Protein AF-A0AA36MIH3-F1 (afdb_monomer_lite)

pLDDT: mean 70.02, std 13.3, range [38.38, 91.19]

Organism: Cylicocyclus nassatus (NCBI:txid53992)

Structure (mmCIF, N/CA/C/O backbone):
data_AF-A0AA36MIH3-F1
#
_entry.id   AF-A0AA36MIH3-F1
#
loop_
_atom_site.group_PDB
_atom_site.id
_atom_site.type_symbol
_atom_site.label_atom_id
_atom_site.label_alt_id
_atom_site.label_comp_id
_atom_site.label_asym_id
_atom_site.label_entity_id
_atom_site.label_seq_id
_atom_site.pdbx_PDB_ins_code
_atom_site.Cartn_x
_atom_site.Cartn_y
_atom_site.Cartn_z
_atom_site.occupancy
_atom_site.B_iso_or_equiv
_atom_site.auth_seq_id
_atom_site.auth_comp_id
_atom_site.auth_asym_id
_atom_site.auth_atom_id
_atom_site.pdbx_PDB_model_num
ATOM 1 N N . MET A 1 1 ? 4.701 6.754 1.004 1.00 54.12 1 MET A N 1
ATOM 2 C CA . MET A 1 1 ? 3.371 6.286 1.446 1.00 54.12 1 MET A CA 1
ATOM 3 C C . MET A 1 1 ? 3.362 6.336 2.964 1.00 54.12 1 MET A C 1
ATOM 5 O O . MET A 1 1 ? 4.285 5.799 3.559 1.00 54.12 1 MET A O 1
ATOM 9 N N . HIS A 1 2 ? 2.415 7.054 3.563 1.00 62.66 2 HIS A N 1
ATOM 10 C CA . HIS A 1 2 ? 2.336 7.286 5.007 1.00 62.66 2 HIS A CA 1
ATOM 11 C C . HIS A 1 2 ? 0.939 6.870 5.467 1.00 62.66 2 HIS A C 1
ATOM 13 O O . HIS A 1 2 ? -0.045 7.299 4.868 1.00 62.66 2 HIS A O 1
ATOM 19 N N . ILE A 1 3 ? 0.856 5.976 6.451 1.00 68.81 3 ILE A N 1
ATOM 20 C CA . ILE A 1 3 ? -0.422 5.577 7.042 1.00 68.81 3 ILE A CA 1
ATOM 21 C C . ILE A 1 3 ? -0.726 6.576 8.154 1.00 68.81 3 ILE A C 1
ATOM 23 O O . ILE A 1 3 ? 0.013 6.636 9.130 1.00 68.81 3 ILE A O 1
ATOM 27 N N . GLU A 1 4 ? -1.789 7.365 7.990 1.00 68.19 4 GLU A N 1
ATOM 28 C CA . GLU A 1 4 ? -2.117 8.445 8.930 1.00 68.19 4 GLU A CA 1
ATOM 29 C C . GLU A 1 4 ? -2.726 7.923 10.237 1.00 68.19 4 GLU A C 1
ATOM 31 O O . GLU A 1 4 ? -2.369 8.399 11.312 1.00 68.19 4 GLU A O 1
ATOM 36 N N . ARG A 1 5 ? -3.660 6.962 10.163 1.00 74.25 5 ARG A N 1
ATOM 37 C CA . ARG A 1 5 ? -4.334 6.394 11.341 1.00 74.25 5 ARG A CA 1
ATOM 38 C C . ARG A 1 5 ? -5.118 5.125 11.002 1.00 74.25 5 ARG A C 1
ATOM 40 O O . ARG A 1 5 ? -5.853 5.087 10.016 1.00 74.25 5 ARG A O 1
ATOM 47 N N . PHE A 1 6 ? -5.038 4.119 11.864 1.00 80.25 6 PHE A N 1
ATOM 48 C CA . PHE A 1 6 ? -5.953 2.984 11.898 1.00 80.25 6 PHE A CA 1
ATOM 49 C C . PHE A 1 6 ? -7.169 3.312 12.744 1.00 80.25 6 PHE A C 1
ATOM 51 O O . PHE A 1 6 ? -7.039 3.811 13.858 1.00 80.25 6 PHE A O 1
ATOM 58 N N . LYS A 1 7 ? -8.347 2.979 12.214 1.00 83.94 7 LYS A N 1
ATOM 59 C CA . LYS A 1 7 ? -9.615 3.054 12.933 1.00 83.94 7 LYS A CA 1
ATOM 60 C C . LYS A 1 7 ? -10.092 1.639 13.229 1.00 83.94 7 LYS A C 1
ATOM 62 O O . LYS A 1 7 ? -10.459 0.912 12.307 1.00 83.94 7 LYS A O 1
ATOM 67 N N . ILE A 1 8 ? -10.061 1.259 14.499 1.00 83.44 8 ILE A N 1
ATOM 68 C CA . ILE A 1 8 ? -10.588 -0.022 14.978 1.00 83.44 8 ILE A CA 1
ATOM 69 C C . ILE A 1 8 ? -12.079 0.164 15.251 1.00 83.44 8 ILE A C 1
ATOM 71 O O . ILE A 1 8 ? -12.488 1.261 15.596 1.00 83.44 8 ILE A O 1
ATOM 75 N N . ARG A 1 9 ? -12.898 -0.863 15.022 1.00 85.06 9 ARG A N 1
ATOM 76 C CA . ARG A 1 9 ? -14.330 -0.874 15.355 1.00 85.06 9 ARG A CA 1
ATOM 77 C C . ARG A 1 9 ? -14.702 -2.249 15.891 1.00 85.06 9 ARG A C 1
ATOM 79 O O . ARG A 1 9 ? -14.012 -3.217 15.583 1.00 85.06 9 ARG A O 1
ATOM 86 N N . GLU A 1 10 ? -15.805 -2.321 16.633 1.00 76.88 10 GLU A N 1
ATOM 87 C CA . GLU A 1 10 ? -16.413 -3.585 17.083 1.00 76.88 10 GLU A CA 1
ATOM 88 C C . GLU A 1 10 ? -15.479 -4.434 17.965 1.00 76.88 10 GLU A C 1
ATOM 90 O O . GLU A 1 10 ? -15.312 -5.637 17.774 1.00 76.88 10 GLU A O 1
ATOM 95 N N . VAL A 1 11 ? -14.859 -3.803 18.965 1.00 79.12 11 VAL A N 1
ATOM 96 C CA . VAL A 1 11 ? -14.040 -4.518 19.951 1.00 79.12 11 VAL A CA 1
ATOM 97 C C . VAL A 1 11 ? -14.937 -5.238 20.956 1.00 79.12 11 VAL A C 1
ATOM 99 O O . VAL A 1 11 ? -15.684 -4.607 21.700 1.00 79.12 11 VAL A O 1
ATOM 102 N N . ALA A 1 12 ? -14.813 -6.564 21.017 1.00 79.50 12 ALA A N 1
ATOM 103 C CA . ALA A 1 12 ? -15.376 -7.388 22.079 1.00 79.50 12 ALA A CA 1
ATOM 104 C C . ALA A 1 12 ? -14.239 -7.966 22.931 1.00 79.50 12 ALA A C 1
ATOM 106 O O . ALA A 1 12 ? -13.407 -8.723 22.431 1.00 79.50 12 ALA A O 1
ATOM 107 N N . SER A 1 13 ? -14.205 -7.616 24.218 1.00 78.44 13 SER A N 1
ATOM 108 C CA . SER A 1 13 ? -13.210 -8.113 25.172 1.00 78.44 13 SER A CA 1
ATOM 109 C C . SER A 1 13 ? -13.885 -8.763 26.377 1.00 78.44 13 SER A C 1
ATOM 111 O O . SER A 1 13 ? -14.869 -8.254 26.903 1.00 78.44 13 SER A O 1
ATOM 113 N N . LEU A 1 14 ? -13.325 -9.891 26.822 1.00 80.62 14 LEU A N 1
ATOM 114 C CA . LEU A 1 14 ? -13.668 -10.555 28.089 1.00 80.62 14 LEU A CA 1
ATOM 115 C C . LEU A 1 14 ? -12.916 -9.947 29.285 1.00 80.62 14 LEU A C 1
ATOM 117 O O . LEU A 1 14 ? -13.200 -10.283 30.432 1.00 80.62 14 LEU A O 1
ATOM 121 N N . VAL A 1 15 ? -11.927 -9.095 29.006 1.00 81.06 15 VAL A N 1
ATOM 122 C CA . VAL A 1 15 ? -11.113 -8.389 29.994 1.00 81.06 15 VAL A CA 1
ATOM 123 C C . VAL A 1 15 ? -11.597 -6.949 30.075 1.00 81.06 15 VAL A C 1
ATOM 125 O O . VAL A 1 15 ? -11.598 -6.233 29.068 1.00 81.06 15 VAL A O 1
ATOM 128 N N . ASP A 1 16 ? -11.995 -6.551 31.279 1.00 71.06 16 ASP A N 1
ATOM 129 C CA . ASP A 1 16 ? -12.491 -5.211 31.572 1.00 71.06 16 ASP A CA 1
ATOM 130 C C . ASP A 1 16 ? -11.385 -4.165 31.365 1.00 71.06 16 ASP A C 1
ATOM 132 O O . ASP A 1 16 ? -10.243 -4.356 31.791 1.00 71.06 16 ASP A O 1
ATOM 136 N N . GLY A 1 17 ? -11.718 -3.065 30.686 1.00 72.69 17 GLY A N 1
ATOM 137 C CA . GLY A 1 17 ? -10.778 -1.982 30.368 1.00 72.69 17 GLY A CA 1
ATOM 138 C C . GLY A 1 17 ? -10.068 -2.085 29.012 1.00 72.69 17 GLY A C 1
ATOM 139 O O . GLY A 1 17 ? -9.316 -1.178 28.668 1.00 72.69 17 GLY A O 1
ATOM 140 N N . ILE A 1 18 ? -10.312 -3.133 28.217 1.00 78.44 18 ILE A N 1
ATOM 141 C CA . ILE A 1 18 ? -9.914 -3.148 26.800 1.00 78.44 18 ILE A CA 1
ATOM 142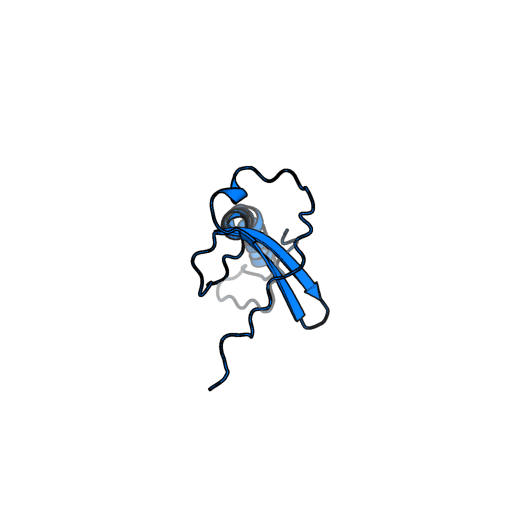 C C . ILE A 1 18 ? -11.074 -2.595 25.973 1.00 78.44 18 ILE A C 1
ATOM 144 O O . ILE A 1 18 ? -12.017 -3.314 25.641 1.00 78.44 18 ILE A O 1
ATOM 148 N N . ASP A 1 19 ? -10.992 -1.308 25.655 1.00 80.38 19 ASP A N 1
ATOM 149 C CA . ASP A 1 19 ? -11.928 -0.615 24.778 1.00 80.38 19 ASP A CA 1
ATOM 150 C C . ASP A 1 19 ? -11.312 -0.313 23.400 1.00 80.38 19 ASP A C 1
ATOM 152 O O . ASP A 1 19 ? -10.113 -0.488 23.153 1.00 80.38 19 ASP A O 1
ATOM 156 N N . GLU A 1 20 ? -12.165 0.126 22.471 1.00 82.31 20 GLU A N 1
ATOM 157 C CA . GLU A 1 20 ? -11.770 0.507 21.111 1.00 82.31 20 GLU A CA 1
ATOM 158 C C . GLU A 1 20 ? -10.659 1.564 21.111 1.00 82.31 20 GLU A C 1
ATOM 160 O O . GLU A 1 20 ? -9.709 1.446 20.340 1.00 82.31 20 GLU A O 1
ATOM 165 N N . GLY A 1 21 ? -10.727 2.544 22.018 1.00 83.06 21 GLY A N 1
ATOM 166 C CA . GLY A 1 21 ? -9.750 3.629 22.106 1.00 83.06 21 GLY A CA 1
ATOM 167 C C . GLY A 1 21 ? -8.362 3.158 22.542 1.00 83.06 21 GLY A C 1
ATOM 168 O O . GLY A 1 21 ? -7.358 3.576 21.963 1.00 83.06 21 GLY A O 1
ATOM 169 N N . SER A 1 22 ? -8.289 2.256 23.521 1.00 85.00 22 SER A N 1
ATOM 170 C CA . SER A 1 22 ? -7.027 1.709 24.028 1.00 85.00 22 SER A CA 1
ATOM 171 C C . SER A 1 22 ? -6.321 0.854 22.976 1.00 85.00 22 SER A C 1
ATOM 173 O O . SER A 1 22 ? -5.109 0.970 22.780 1.00 85.00 22 SER A O 1
ATOM 175 N N . LEU A 1 23 ? -7.080 0.028 22.249 1.00 83.56 23 LEU A N 1
ATOM 176 C CA . LEU A 1 23 ? -6.560 -0.758 21.129 1.00 83.56 23 LEU A CA 1
ATOM 177 C C . LEU A 1 23 ? -6.160 0.126 19.948 1.00 83.56 23 LEU A C 1
ATOM 179 O O . LEU A 1 23 ? -5.112 -0.101 19.345 1.00 83.56 23 LEU A O 1
ATOM 183 N N . GLU A 1 24 ? -6.958 1.143 19.627 1.00 85.94 24 GLU A N 1
ATOM 184 C CA . GLU A 1 24 ? -6.656 2.079 18.548 1.00 85.94 24 GLU A CA 1
ATOM 185 C C . GLU A 1 24 ? -5.353 2.835 18.830 1.00 85.94 24 GLU A C 1
ATOM 187 O O . GLU A 1 24 ? -4.502 2.949 17.948 1.00 85.94 24 GLU A O 1
ATOM 192 N N . PHE A 1 25 ? -5.150 3.302 20.064 1.00 85.12 25 PHE A N 1
ATOM 193 C CA . PHE A 1 25 ? -3.899 3.937 20.473 1.00 85.12 25 PHE A CA 1
ATOM 194 C C . PHE A 1 25 ? -2.701 3.000 20.288 1.00 85.12 25 PHE A C 1
ATOM 196 O O . PHE A 1 25 ? -1.702 3.376 19.671 1.00 85.12 25 PHE A O 1
ATOM 203 N N . LEU A 1 26 ? -2.813 1.764 20.779 1.00 85.44 26 LEU A N 1
ATOM 204 C CA . LEU A 1 26 ? -1.716 0.802 20.748 1.00 85.44 26 LEU A CA 1
ATOM 205 C C . LEU A 1 26 ? -1.354 0.397 19.313 1.00 85.44 26 LEU A C 1
ATOM 207 O O . LEU A 1 26 ? -0.177 0.369 18.959 1.00 85.44 26 LEU A O 1
ATOM 211 N N . VAL A 1 27 ? -2.350 0.140 18.464 1.00 86.31 27 VAL A N 1
ATOM 212 C CA . VAL A 1 27 ? -2.134 -0.225 17.055 1.00 86.31 27 VAL A CA 1
ATOM 213 C C . VAL A 1 27 ? -1.545 0.937 16.257 1.00 86.31 27 VAL A C 1
ATOM 215 O O . VAL A 1 27 ? -0.654 0.715 15.436 1.00 86.31 27 VAL A O 1
ATOM 218 N N . ASN A 1 28 ? -1.977 2.173 16.513 1.00 84.06 28 ASN A N 1
ATOM 219 C CA . ASN A 1 28 ? -1.397 3.346 15.859 1.00 84.06 28 ASN A CA 1
ATOM 220 C C . ASN A 1 28 ? 0.071 3.549 1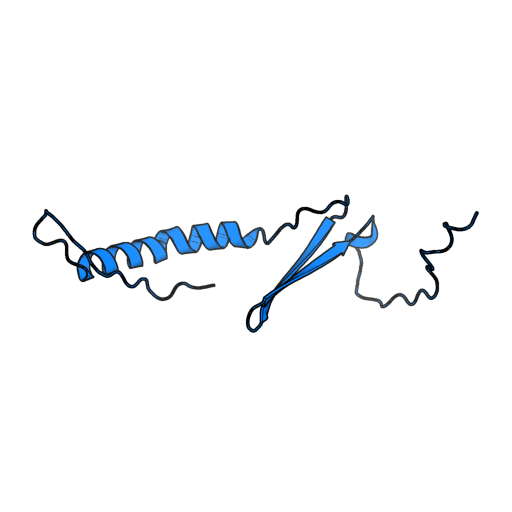6.255 1.00 84.06 28 ASN A C 1
ATOM 222 O O . ASN A 1 28 ? 0.916 3.683 15.370 1.00 84.06 28 ASN A O 1
ATOM 226 N N . ALA A 1 29 ? 0.397 3.462 17.549 1.00 83.50 29 ALA A N 1
ATOM 227 C CA . ALA A 1 29 ? 1.778 3.564 18.025 1.00 83.50 29 ALA A CA 1
ATOM 228 C C . ALA A 1 29 ? 2.674 2.445 17.459 1.00 83.50 29 ALA A C 1
ATOM 230 O O . ALA A 1 29 ? 3.793 2.698 17.012 1.00 83.50 29 ALA A O 1
ATOM 231 N N . LEU A 1 30 ? 2.173 1.205 17.424 1.00 82.62 30 LEU A N 1
ATOM 232 C CA . LEU A 1 30 ? 2.890 0.064 16.847 1.00 82.62 30 LEU A CA 1
ATOM 233 C C . LEU A 1 30 ? 3.133 0.247 15.343 1.00 82.62 30 LEU A C 1
ATOM 235 O O . LEU A 1 30 ? 4.205 -0.087 14.835 1.00 82.62 30 LEU A O 1
ATOM 239 N N . THR A 1 31 ? 2.143 0.777 14.625 1.00 81.38 31 THR A N 1
ATOM 240 C CA . THR A 1 31 ? 2.274 1.037 13.191 1.00 81.38 31 THR A CA 1
ATOM 241 C C . THR A 1 31 ? 3.362 2.057 12.922 1.00 81.38 31 THR A C 1
ATOM 243 O O . THR A 1 31 ? 4.218 1.829 12.066 1.00 81.38 31 THR A O 1
ATOM 246 N N . GLU A 1 32 ? 3.317 3.174 13.644 1.00 77.12 32 GLU A N 1
ATOM 247 C CA . GLU A 1 32 ? 4.256 4.265 13.448 1.00 77.12 32 GLU A CA 1
ATOM 248 C C . GLU A 1 32 ? 5.696 3.799 13.671 1.00 77.12 32 GLU A C 1
ATOM 250 O O . GLU A 1 32 ? 6.572 4.111 12.864 1.00 77.12 32 GLU A O 1
ATOM 255 N N . LEU A 1 33 ? 5.911 2.984 14.708 1.00 73.50 33 LEU A N 1
ATOM 256 C CA . LEU A 1 33 ? 7.235 2.518 15.097 1.00 73.50 33 LEU A CA 1
ATOM 257 C C . LEU A 1 33 ? 7.776 1.379 14.215 1.00 73.50 33 LEU A C 1
ATOM 259 O O . LEU A 1 33 ? 8.968 1.355 13.930 1.00 73.50 33 LEU A O 1
ATOM 263 N N . ILE A 1 34 ? 6.939 0.416 13.812 1.00 75.69 34 ILE A N 1
ATOM 264 C CA . ILE A 1 34 ? 7.409 -0.837 13.187 1.00 75.69 34 ILE A CA 1
ATOM 265 C C . ILE A 1 34 ? 6.934 -0.972 11.742 1.00 75.69 34 ILE A C 1
ATOM 267 O O . ILE A 1 34 ? 7.731 -1.252 10.843 1.00 75.69 34 ILE A O 1
ATOM 271 N N . LEU A 1 35 ? 5.633 -0.802 11.501 1.00 74.12 35 LEU A N 1
ATOM 272 C CA . LEU A 1 35 ? 5.047 -1.115 10.195 1.00 74.12 35 LEU A CA 1
ATOM 273 C C . LEU A 1 35 ? 5.498 -0.133 9.118 1.00 74.12 35 LEU A C 1
ATOM 275 O O . LEU A 1 35 ? 5.772 -0.558 7.999 1.00 74.12 35 LEU A O 1
ATOM 279 N N . ASN A 1 36 ? 5.638 1.152 9.450 1.00 74.69 36 ASN A N 1
ATOM 280 C CA . ASN A 1 36 ? 6.111 2.153 8.495 1.00 74.69 36 ASN A CA 1
ATOM 281 C C . ASN A 1 36 ? 7.542 1.862 8.015 1.00 74.69 36 ASN A C 1
ATOM 283 O O . ASN A 1 36 ? 7.822 1.987 6.822 1.00 74.69 36 ASN A O 1
ATOM 287 N N . GLU A 1 37 ? 8.438 1.438 8.911 1.00 76.31 37 GLU A N 1
ATOM 288 C CA . GLU A 1 37 ? 9.824 1.132 8.549 1.00 76.31 37 GLU A CA 1
ATOM 289 C C . GLU A 1 37 ? 9.924 -0.157 7.718 1.00 76.31 37 GLU A C 1
ATOM 291 O O . GLU A 1 37 ? 10.601 -0.175 6.687 1.00 76.31 37 GLU A O 1
ATOM 296 N N . ASP A 1 38 ? 9.225 -1.224 8.120 1.00 78.25 38 ASP A N 1
ATOM 297 C CA . ASP A 1 38 ? 9.244 -2.499 7.390 1.00 78.25 38 ASP A CA 1
ATOM 298 C C . ASP A 1 38 ? 8.563 -2.383 6.016 1.00 78.25 38 ASP A C 1
ATOM 300 O O . ASP A 1 38 ? 9.084 -2.870 5.009 1.00 78.25 38 ASP A O 1
ATOM 304 N N . MET A 1 39 ? 7.441 -1.659 5.927 1.00 73.94 39 MET A N 1
ATOM 305 C CA . MET A 1 39 ? 6.801 -1.364 4.644 1.00 73.94 39 MET A CA 1
ATOM 306 C C . MET A 1 39 ? 7.694 -0.513 3.751 1.00 73.94 39 MET A C 1
ATOM 308 O O . MET A 1 39 ? 7.818 -0.818 2.568 1.00 73.94 39 MET A O 1
ATOM 312 N N . ALA A 1 40 ? 8.346 0.524 4.284 1.00 75.19 40 ALA A N 1
ATOM 313 C CA . ALA A 1 40 ? 9.274 1.332 3.501 1.00 75.19 40 ALA A CA 1
ATOM 314 C C . ALA A 1 40 ? 10.442 0.487 2.976 1.00 75.19 40 ALA A C 1
ATOM 316 O O . ALA A 1 40 ? 10.806 0.621 1.812 1.00 75.19 40 ALA A O 1
ATOM 317 N N . LYS A 1 41 ? 10.989 -0.427 3.788 1.00 77.31 41 LYS A N 1
ATOM 318 C CA . LYS A 1 41 ? 12.041 -1.367 3.365 1.00 77.31 41 LYS A CA 1
ATOM 319 C C . LYS A 1 41 ? 11.571 -2.308 2.257 1.00 77.31 41 LYS A C 1
ATOM 321 O O . LYS A 1 41 ? 12.286 -2.467 1.272 1.00 77.31 41 LYS A O 1
ATOM 326 N N . LYS A 1 42 ? 10.375 -2.887 2.380 1.00 72.25 42 LYS A N 1
ATOM 327 C CA . LYS A 1 42 ? 9.799 -3.778 1.359 1.00 72.25 42 LYS A CA 1
ATOM 328 C C . LYS A 1 42 ? 9.465 -3.040 0.065 1.00 72.25 42 LYS A C 1
ATOM 330 O O . LYS A 1 42 ? 9.786 -3.525 -1.012 1.00 72.25 42 LYS A O 1
ATOM 335 N N . LEU A 1 43 ? 8.885 -1.845 0.165 1.00 70.31 43 LEU A N 1
ATOM 336 C CA . LEU A 1 43 ? 8.542 -1.012 -0.989 1.00 70.31 43 LEU A CA 1
ATOM 337 C C . LEU A 1 43 ? 9.775 -0.378 -1.649 1.00 70.31 43 LEU A C 1
ATOM 339 O O . LEU A 1 43 ? 9.727 -0.069 -2.836 1.00 70.31 43 LEU A O 1
ATOM 343 N N . LYS A 1 44 ? 10.893 -0.219 -0.925 1.00 70.38 44 LYS A N 1
ATOM 344 C CA . LYS A 1 44 ? 12.162 0.273 -1.488 1.00 70.38 44 LYS A CA 1
ATOM 345 C C . LYS A 1 44 ? 12.720 -0.654 -2.571 1.00 70.38 44 LYS A C 1
ATOM 347 O O . LYS A 1 44 ? 13.412 -0.171 -3.459 1.00 70.38 44 LYS A O 1
ATOM 352 N N . GLY A 1 45 ? 12.411 -1.951 -2.511 1.00 64.12 45 GLY A N 1
ATOM 353 C CA . GLY A 1 45 ? 12.769 -2.919 -3.553 1.00 64.12 45 GLY A CA 1
ATOM 354 C C . GLY A 1 45 ? 11.985 -2.758 -4.860 1.00 64.12 45 GLY A C 1
ATOM 355 O O . GLY A 1 45 ? 12.329 -3.395 -5.845 1.00 64.12 45 GLY A O 1
ATOM 356 N N . GLY A 1 46 ? 10.957 -1.902 -4.891 1.00 66.69 46 GLY A N 1
ATOM 357 C CA . GLY A 1 46 ? 10.103 -1.720 -6.061 1.00 66.69 46 GLY A CA 1
ATOM 358 C C . GLY A 1 46 ? 9.234 -2.942 -6.367 1.00 66.69 46 GLY A C 1
ATOM 359 O O . GLY A 1 46 ? 9.127 -3.882 -5.578 1.00 66.69 46 GLY A O 1
ATOM 360 N N . ILE A 1 47 ? 8.572 -2.907 -7.523 1.00 68.62 47 ILE A N 1
ATOM 361 C CA . ILE A 1 47 ? 7.826 -4.050 -8.055 1.00 68.62 47 ILE A CA 1
ATOM 362 C C . ILE A 1 47 ? 8.690 -4.677 -9.142 1.00 68.62 47 ILE A C 1
ATOM 364 O O . ILE A 1 47 ? 8.846 -4.096 -10.214 1.00 68.62 47 ILE A O 1
ATOM 368 N N . HIS A 1 48 ? 9.232 -5.862 -8.875 1.00 68.06 48 HIS A N 1
ATOM 369 C CA . HIS A 1 48 ? 9.849 -6.686 -9.909 1.00 68.06 48 HIS A CA 1
ATOM 370 C C . HIS A 1 48 ? 8.761 -7.495 -10.602 1.00 68.06 48 HIS A C 1
ATOM 372 O O . HIS A 1 48 ? 8.149 -8.382 -10.004 1.00 68.06 48 HIS A O 1
ATOM 378 N N . LEU A 1 49 ? 8.484 -7.150 -11.856 1.00 68.69 49 LEU A N 1
ATOM 379 C CA . LEU A 1 49 ? 7.537 -7.910 -12.658 1.00 68.69 49 LEU A CA 1
ATOM 380 C C . LEU A 1 49 ? 8.177 -9.258 -13.027 1.00 68.69 49 LEU A C 1
ATOM 382 O O . LEU A 1 49 ? 9.363 -9.291 -13.350 1.00 68.69 49 LEU A O 1
ATOM 386 N N . PRO A 1 50 ? 7.436 -10.378 -12.977 1.00 60.78 50 PRO A N 1
ATOM 387 C CA . PRO A 1 50 ? 7.937 -11.663 -13.448 1.00 60.78 50 PRO A CA 1
ATOM 388 C C . PRO A 1 50 ? 8.064 -11.598 -14.973 1.00 60.78 50 PRO A C 1
ATOM 390 O O . PRO A 1 50 ? 7.081 -11.757 -15.696 1.00 60.78 50 PRO A O 1
ATOM 393 N N . ILE A 1 51 ? 9.259 -11.288 -15.469 1.00 62.03 51 ILE A N 1
ATOM 394 C CA . ILE A 1 51 ? 9.502 -11.152 -16.905 1.00 62.03 51 ILE A CA 1
ATOM 395 C C . ILE A 1 51 ? 9.835 -12.526 -17.487 1.00 62.03 51 ILE A C 1
ATOM 397 O O . ILE A 1 51 ? 10.651 -13.268 -16.952 1.00 62.03 51 ILE A O 1
ATOM 401 N N . ILE A 1 52 ? 9.232 -12.824 -18.633 1.00 57.06 52 ILE A N 1
ATOM 402 C CA . ILE A 1 52 ? 9.534 -13.967 -19.511 1.00 57.06 52 ILE A CA 1
ATOM 403 C C . ILE A 1 52 ? 10.894 -13.776 -20.241 1.00 57.06 52 ILE A C 1
ATOM 405 O O . ILE A 1 52 ? 11.325 -14.648 -20.987 1.00 57.06 52 ILE A O 1
ATOM 409 N N . PHE A 1 53 ? 11.593 -12.656 -20.017 1.00 56.78 53 PHE A N 1
ATOM 410 C CA . PHE A 1 53 ? 12.816 -12.259 -20.719 1.00 56.78 53 PHE A CA 1
ATOM 411 C C . PHE A 1 53 ? 13.935 -11.862 -19.743 1.00 56.78 53 PHE A C 1
ATOM 413 O O . PHE A 1 53 ? 13.666 -11.210 -18.737 1.00 56.78 53 PHE A O 1
ATOM 420 N N . ASP A 1 54 ? 15.186 -12.181 -20.089 1.00 62.44 54 ASP A N 1
ATOM 421 C CA . ASP A 1 54 ? 16.411 -11.915 -19.305 1.00 62.44 54 ASP A CA 1
ATOM 422 C C . ASP A 1 54 ? 16.845 -10.425 -19.287 1.00 62.44 54 ASP A C 1
ATOM 424 O O . ASP A 1 54 ? 18.036 -10.110 -19.308 1.00 62.44 54 ASP A O 1
ATOM 428 N N . PHE A 1 55 ? 15.903 -9.476 -19.300 1.00 68.75 55 PHE A N 1
ATOM 429 C CA . PHE A 1 55 ? 16.207 -8.040 -19.287 1.00 68.75 55 PHE A CA 1
ATOM 430 C C . PHE A 1 55 ? 16.259 -7.482 -17.862 1.00 68.75 55 PHE A C 1
ATOM 432 O O . PHE A 1 55 ? 15.430 -7.820 -17.017 1.00 68.75 55 PHE A O 1
ATOM 439 N N . GLU A 1 56 ? 17.206 -6.579 -17.597 1.00 70.62 56 GLU A N 1
ATOM 440 C CA . GLU A 1 56 ? 17.327 -5.927 -16.292 1.00 70.62 56 GLU A CA 1
ATOM 441 C C . GLU A 1 56 ? 16.332 -4.753 -16.212 1.00 70.62 56 GLU A C 1
ATOM 443 O O . GLU A 1 56 ? 16.294 -3.881 -17.087 1.00 70.62 56 GLU A O 1
ATOM 448 N N . GLN A 1 57 ? 15.485 -4.748 -15.177 1.00 73.25 57 GLN A N 1
ATOM 449 C CA . GLN A 1 57 ? 14.496 -3.692 -14.942 1.00 73.25 57 GLN A CA 1
ATOM 450 C C . GLN A 1 57 ? 15.182 -2.477 -14.304 1.00 73.25 57 GLN A C 1
ATOM 452 O O . GLN A 1 57 ? 15.655 -2.561 -13.171 1.00 73.25 57 GLN A O 1
ATOM 457 N N . THR A 1 58 ? 15.227 -1.346 -15.009 1.00 73.94 58 THR A N 1
ATOM 458 C CA . THR A 1 58 ? 15.935 -0.137 -14.549 1.00 73.94 58 THR A CA 1
ATOM 459 C C . THR A 1 58 ? 15.046 0.781 -13.720 1.00 73.94 58 THR A C 1
ATOM 461 O O . THR A 1 58 ? 15.513 1.410 -12.770 1.00 73.94 58 THR A O 1
ATOM 464 N N . SER A 1 59 ? 13.763 0.867 -14.070 1.00 72.44 59 SER A N 1
ATOM 465 C CA . SER A 1 59 ? 12.803 1.776 -13.448 1.00 72.44 59 SER A CA 1
ATOM 466 C C . SER A 1 59 ? 11.412 1.137 -13.390 1.00 72.44 59 SER A C 1
ATOM 468 O O . SER A 1 59 ? 11.079 0.260 -14.190 1.00 72.44 59 SER A O 1
ATOM 470 N N . SER A 1 60 ? 10.598 1.554 -12.419 1.00 72.25 60 SER A N 1
ATOM 471 C CA . SER A 1 60 ? 9.172 1.225 -12.380 1.00 72.25 60 SER A CA 1
ATOM 472 C C . SER A 1 60 ? 8.361 2.387 -11.833 1.00 72.25 60 SER A C 1
ATOM 474 O O . SER A 1 60 ? 8.657 2.890 -10.748 1.00 72.25 60 SER A O 1
ATOM 476 N N . GLU A 1 61 ? 7.308 2.756 -12.547 1.00 78.56 61 GLU A N 1
ATOM 477 C CA . GLU A 1 61 ? 6.327 3.755 -12.146 1.00 78.56 61 GLU A CA 1
ATOM 478 C C . GLU A 1 61 ? 4.976 3.076 -11.902 1.00 78.56 61 GLU A C 1
ATOM 480 O O . GLU A 1 61 ? 4.532 2.235 -12.684 1.00 78.56 61 GLU A O 1
ATOM 485 N N . VAL A 1 62 ? 4.301 3.461 -10.818 1.00 79.69 62 VAL A N 1
ATOM 486 C CA . VAL A 1 62 ? 2.949 2.992 -10.501 1.00 79.69 62 VAL A CA 1
ATOM 487 C C . VAL A 1 62 ? 2.016 4.193 -10.447 1.00 79.69 62 VAL A C 1
ATOM 489 O O . VAL A 1 62 ? 2.163 5.060 -9.587 1.00 79.69 62 VAL A O 1
ATOM 492 N N . VAL A 1 63 ? 1.039 4.227 -11.351 1.00 83.38 63 VAL A N 1
ATOM 493 C CA . VAL A 1 63 ? 0.018 5.274 -11.430 1.00 83.38 63 VAL A CA 1
ATOM 494 C C . VAL A 1 63 ? -1.347 4.678 -11.100 1.00 83.38 63 VAL A C 1
ATOM 496 O O . VAL A 1 63 ? -1.762 3.663 -11.664 1.00 83.38 63 VAL A O 1
ATOM 499 N N . PHE A 1 64 ? -2.058 5.326 -10.179 1.00 83.75 64 PHE A N 1
ATOM 500 C CA . PHE A 1 64 ? -3.428 4.974 -9.820 1.00 83.75 64 PHE A CA 1
ATOM 501 C C . PHE A 1 64 ? -4.398 5.771 -10.694 1.00 83.75 64 PHE A C 1
ATOM 503 O O . PHE A 1 64 ? -4.472 6.994 -10.596 1.00 83.75 64 PHE A O 1
ATOM 510 N N . GLU A 1 65 ? -5.151 5.078 -11.540 1.00 88.56 65 GLU A N 1
ATOM 511 C CA . GLU A 1 65 ? -6.234 5.649 -12.336 1.00 88.56 65 GLU A CA 1
ATOM 512 C C . GLU A 1 65 ? -7.585 5.139 -11.811 1.00 88.56 65 GLU A C 1
ATOM 514 O O . GLU A 1 65 ? -7.664 4.195 -11.019 1.00 88.56 65 GLU A O 1
ATOM 519 N N . LYS A 1 66 ? -8.685 5.763 -12.246 1.00 84.88 66 LYS A N 1
ATOM 520 C CA . LYS A 1 66 ? -10.023 5.303 -11.865 1.00 84.88 66 LYS A CA 1
ATOM 521 C C . LYS 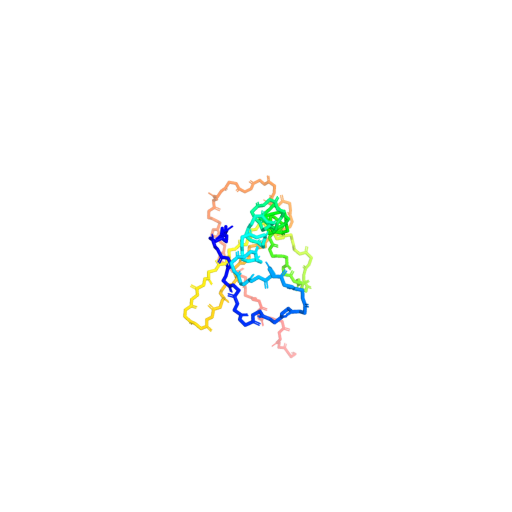A 1 66 ? -10.230 3.868 -12.368 1.00 84.88 66 LYS A C 1
ATOM 523 O O . LYS A 1 66 ? -10.159 3.617 -13.571 1.00 84.88 66 LYS A O 1
ATOM 528 N N . ASP A 1 67 ? -10.467 2.955 -11.430 1.00 91.19 67 ASP A N 1
ATOM 529 C CA . ASP A 1 67 ? -10.707 1.522 -11.647 1.00 91.19 67 ASP A CA 1
ATOM 530 C C . ASP A 1 67 ? -9.546 0.737 -12.287 1.00 91.19 67 ASP A C 1
ATOM 532 O O . ASP A 1 67 ? -9.723 -0.420 -12.667 1.00 91.19 67 ASP A O 1
ATOM 536 N N . ARG A 1 68 ? -8.342 1.320 -12.399 1.00 86.44 68 ARG A N 1
ATOM 537 C CA . ARG A 1 68 ? -7.167 0.594 -12.899 1.00 86.44 68 ARG A CA 1
ATOM 538 C C . ARG A 1 68 ? -5.872 1.072 -12.262 1.00 86.44 68 ARG A C 1
ATOM 540 O O . ARG A 1 68 ? -5.692 2.245 -11.952 1.00 86.44 68 ARG A O 1
ATOM 547 N N . LEU A 1 69 ? -4.939 0.144 -12.134 1.00 85.19 69 LEU A N 1
ATOM 548 C CA . LEU A 1 69 ? -3.585 0.419 -11.691 1.00 85.19 69 LEU A CA 1
ATOM 549 C C . LEU A 1 69 ? -2.656 0.240 -12.894 1.00 85.19 69 LEU A C 1
ATOM 551 O O . LEU A 1 69 ? -2.625 -0.834 -13.495 1.00 85.19 69 LEU A O 1
ATOM 555 N N . ARG A 1 70 ? -1.949 1.305 -13.280 1.00 83.38 70 ARG A N 1
ATOM 556 C CA . ARG A 1 70 ? -0.989 1.287 -14.386 1.00 83.38 70 ARG A CA 1
ATOM 557 C C . ARG A 1 70 ? 0.410 1.123 -13.811 1.00 83.38 70 ARG A C 1
ATOM 559 O O . ARG A 1 70 ? 0.893 2.009 -13.113 1.00 83.38 70 ARG A O 1
ATOM 566 N N . ILE A 1 71 ? 1.041 -0.007 -14.108 1.00 83.06 71 ILE A N 1
ATOM 567 C CA . ILE A 1 71 ? 2.450 -0.255 -13.791 1.00 83.06 71 ILE A CA 1
ATOM 568 C C . ILE A 1 71 ? 3.219 -0.117 -15.095 1.00 83.06 71 ILE A C 1
ATOM 570 O O . ILE A 1 71 ? 2.978 -0.878 -16.030 1.00 83.06 71 ILE A O 1
ATOM 574 N N . SER A 1 72 ? 4.120 0.853 -15.149 1.00 81.44 72 SER A N 1
ATOM 575 C CA . SER 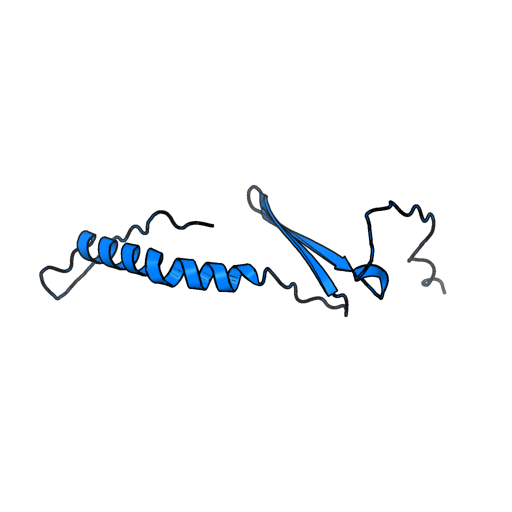A 1 72 ? 5.100 0.994 -16.221 1.00 81.44 72 SER A CA 1
ATOM 576 C C . SER A 1 72 ? 6.447 0.526 -15.686 1.00 81.44 72 SER A C 1
ATOM 578 O O . SER A 1 72 ? 6.803 0.862 -14.558 1.00 81.44 72 SER A O 1
ATOM 580 N N . ALA A 1 73 ? 7.196 -0.239 -16.468 1.00 80.62 73 ALA A N 1
ATOM 581 C CA . ALA A 1 73 ? 8.556 -0.628 -16.127 1.00 80.62 73 ALA A CA 1
ATOM 582 C C . ALA A 1 73 ? 9.442 -0.476 -17.359 1.00 80.62 73 ALA A C 1
ATOM 584 O O . ALA A 1 73 ? 9.058 -0.902 -18.449 1.00 80.62 73 ALA A O 1
ATOM 585 N N . ASP A 1 74 ? 10.611 0.125 -17.164 1.00 76.88 74 ASP A N 1
ATOM 586 C CA . ASP A 1 74 ? 11.610 0.258 -18.213 1.00 76.88 74 ASP A CA 1
ATOM 587 C C . ASP A 1 74 ? 12.577 -0.918 -18.123 1.00 76.88 74 ASP A C 1
ATOM 589 O O . ASP A 1 74 ? 13.117 -1.232 -17.056 1.00 76.88 74 ASP A O 1
ATOM 593 N N . TYR A 1 75 ? 12.794 -1.566 -19.263 1.00 78.44 75 TYR A N 1
ATOM 594 C CA . TYR A 1 75 ? 13.730 -2.672 -19.399 1.00 78.44 75 TYR A CA 1
ATOM 595 C C . TYR A 1 75 ? 14.890 -2.249 -20.274 1.00 78.44 75 TYR A C 1
ATOM 597 O O . TYR A 1 75 ? 14.708 -1.606 -21.308 1.00 78.44 75 TYR A O 1
ATOM 605 N N . CYS A 1 76 ? 16.087 -2.635 -19.857 1.00 72.56 76 CYS A N 1
ATOM 606 C CA . CYS A 1 76 ? 17.293 -2.374 -20.609 1.00 72.56 76 CYS A CA 1
ATOM 607 C C . CYS A 1 76 ? 18.008 -3.694 -20.930 1.00 72.56 76 CYS A C 1
ATOM 609 O O . CYS A 1 76 ? 18.033 -4.624 -20.121 1.00 72.56 76 CYS A O 1
ATOM 611 N N . TYR A 1 77 ? 18.555 -3.784 -22.145 1.00 69.19 77 TYR A N 1
ATOM 612 C CA . TYR A 1 77 ? 19.260 -4.959 -22.650 1.00 69.19 77 TYR A CA 1
ATOM 613 C C . TYR A 1 77 ? 20.701 -4.620 -23.030 1.00 69.19 77 TYR A C 1
ATOM 615 O O . TYR A 1 77 ? 20.946 -3.672 -23.779 1.00 69.19 77 TYR A O 1
ATOM 623 N N . GLY A 1 78 ? 21.643 -5.448 -22.574 1.00 66.75 78 GLY A N 1
ATOM 624 C CA . GLY A 1 78 ? 23.049 -5.392 -22.974 1.00 66.75 78 GLY A CA 1
ATOM 625 C C . GLY A 1 78 ? 23.875 -4.296 -22.287 1.00 66.75 78 GLY A C 1
ATOM 626 O O . GLY A 1 78 ? 23.472 -3.704 -21.288 1.00 66.75 78 GLY A O 1
ATOM 627 N N . ASP A 1 79 ? 25.062 -4.020 -22.834 1.00 60.03 79 ASP A N 1
ATOM 628 C CA . ASP A 1 79 ? 26.086 -3.154 -22.217 1.00 60.03 79 ASP A CA 1
ATOM 629 C C . ASP A 1 79 ? 25.709 -1.657 -22.128 1.00 60.03 79 ASP A C 1
ATOM 631 O O . ASP A 1 79 ? 26.424 -0.863 -21.514 1.00 60.03 79 ASP A O 1
ATOM 635 N N . ILE A 1 80 ? 24.574 -1.255 -22.707 1.00 59.06 80 ILE A N 1
ATOM 636 C CA . ILE A 1 80 ? 24.125 0.145 -22.821 1.00 59.06 80 ILE A CA 1
ATOM 637 C C . ILE A 1 80 ? 23.519 0.661 -21.498 1.00 59.06 80 ILE A C 1
ATOM 639 O O . ILE A 1 80 ? 23.480 1.868 -21.249 1.00 59.06 80 ILE A O 1
ATOM 643 N N . CYS A 1 81 ? 23.123 -0.234 -20.586 1.00 59.81 81 CYS A N 1
ATOM 644 C CA . CYS A 1 81 ? 22.488 0.126 -19.310 1.00 59.81 81 CYS A CA 1
ATOM 645 C C . CYS A 1 81 ? 23.436 0.815 -18.314 1.00 59.81 81 CYS A C 1
ATOM 647 O O . CYS A 1 81 ? 22.990 1.355 -17.305 1.00 59.81 81 CYS A O 1
ATOM 649 N N . ARG A 1 82 ? 24.749 0.820 -18.587 1.00 54.84 82 ARG A N 1
ATOM 650 C CA . ARG A 1 82 ? 25.760 1.454 -17.727 1.00 54.84 82 ARG A CA 1
ATOM 651 C C . ARG A 1 82 ? 26.153 2.872 -18.161 1.00 54.84 82 ARG A C 1
ATOM 653 O O . ARG A 1 82 ? 26.826 3.549 -17.387 1.00 54.84 82 ARG A O 1
ATOM 660 N N . THR A 1 83 ? 25.753 3.343 -19.349 1.00 51.84 83 THR A N 1
ATOM 661 C CA . THR A 1 83 ? 26.338 4.559 -19.963 1.00 51.84 83 THR A CA 1
ATOM 662 C C . THR A 1 83 ? 25.390 5.396 -20.837 1.00 51.84 83 THR A C 1
ATOM 664 O O . THR A 1 83 ? 25.854 6.199 -21.644 1.00 51.84 83 THR A O 1
ATOM 667 N N . ALA A 1 84 ? 24.069 5.289 -20.692 1.00 48.41 84 ALA A N 1
ATOM 668 C CA . ALA A 1 84 ? 23.147 6.097 -21.494 1.00 48.41 84 ALA A CA 1
ATOM 669 C C . ALA A 1 84 ? 22.845 7.469 -20.852 1.00 48.41 84 ALA A C 1
ATOM 671 O O . ALA A 1 84 ? 21.846 7.652 -20.160 1.00 48.41 84 ALA A O 1
ATOM 672 N N . THR A 1 85 ? 23.686 8.475 -21.118 1.00 44.97 85 THR A N 1
ATOM 673 C CA . THR A 1 85 ? 23.208 9.867 -21.187 1.00 44.97 85 THR A CA 1
ATOM 674 C C . THR A 1 85 ? 22.165 9.950 -22.292 1.00 44.97 85 THR A C 1
ATOM 676 O O . THR A 1 85 ? 22.458 9.591 -23.429 1.00 44.97 85 THR A O 1
ATOM 679 N N . VAL A 1 86 ? 20.963 10.398 -21.933 1.00 49.81 86 VAL A N 1
ATOM 680 C CA . VAL A 1 86 ? 19.779 10.530 -22.791 1.00 49.81 86 VAL A CA 1
ATOM 681 C C . VAL A 1 86 ? 20.134 11.204 -24.122 1.00 49.81 86 VAL A C 1
ATOM 683 O O . VAL A 1 86 ? 20.260 12.423 -24.200 1.00 49.81 86 VAL A O 1
ATOM 686 N N . ALA A 1 87 ? 20.296 10.407 -25.171 1.00 42.44 87 ALA A N 1
ATOM 687 C CA . ALA A 1 87 ? 20.352 10.873 -26.545 1.00 42.44 87 ALA A CA 1
ATOM 688 C C . ALA A 1 87 ? 19.379 10.007 -27.344 1.00 42.44 87 ALA A C 1
ATOM 690 O O . ALA A 1 87 ? 19.559 8.795 -27.449 1.00 42.44 87 ALA A O 1
ATOM 691 N N . GLU A 1 88 ? 18.314 10.636 -27.842 1.00 48.53 88 GLU A N 1
ATOM 692 C CA . GLU A 1 88 ? 17.346 10.025 -28.750 1.00 48.53 88 GLU A CA 1
ATOM 693 C C . GLU A 1 88 ? 18.079 9.415 -29.951 1.00 48.53 88 GLU A C 1
ATOM 695 O O . GLU A 1 88 ? 18.568 10.134 -30.826 1.00 48.53 88 GLU A O 1
ATOM 700 N N . SER A 1 89 ? 18.151 8.085 -30.008 1.00 42.81 89 SER A N 1
ATOM 701 C CA . SER A 1 89 ? 18.620 7.390 -31.202 1.00 42.81 89 SER A CA 1
ATOM 702 C C . SER A 1 89 ? 17.431 7.165 -32.125 1.00 42.81 89 SER A C 1
ATOM 704 O O . SER A 1 89 ? 16.554 6.345 -31.853 1.00 42.81 89 SER A O 1
ATOM 706 N N . LYS A 1 90 ? 17.387 7.931 -33.215 1.00 51.91 90 LYS A N 1
ATOM 707 C CA . LYS A 1 90 ? 16.535 7.635 -34.365 1.00 51.91 90 LYS A CA 1
ATOM 708 C C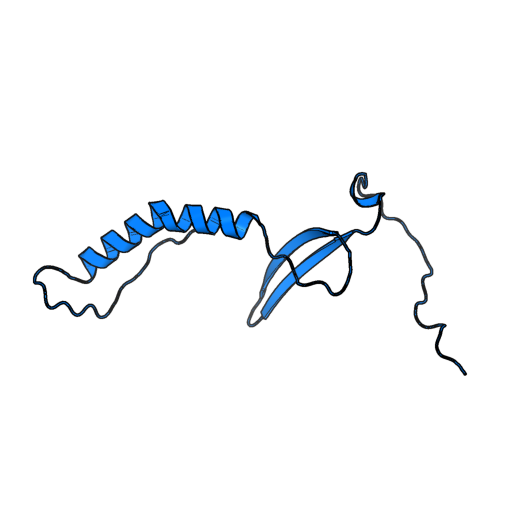 . LYS A 1 90 ? 17.091 6.390 -35.045 1.00 51.91 90 LYS A C 1
ATOM 710 O O . LYS A 1 90 ? 18.119 6.501 -35.704 1.00 51.91 90 LYS A O 1
ATOM 715 N N . ASP A 1 91 ? 16.405 5.257 -34.939 1.00 43.88 91 ASP A N 1
ATOM 716 C CA . ASP A 1 91 ? 16.645 4.147 -35.860 1.00 43.88 91 ASP A CA 1
ATOM 717 C C . ASP A 1 91 ? 15.335 3.668 -36.491 1.00 43.88 91 ASP A C 1
ATOM 719 O O . ASP A 1 91 ? 14.458 3.064 -35.874 1.00 43.88 91 ASP A O 1
ATOM 723 N N . THR A 1 92 ? 15.184 4.064 -37.748 1.00 50.28 92 THR A N 1
ATOM 724 C CA . THR A 1 92 ? 14.089 3.768 -38.665 1.00 50.28 92 THR A CA 1
ATOM 725 C C . THR A 1 92 ? 14.380 2.457 -39.393 1.00 50.28 92 THR A C 1
ATOM 727 O O . THR A 1 92 ? 14.950 2.507 -40.478 1.00 50.28 92 THR A O 1
ATOM 730 N N . ASN A 1 93 ? 14.038 1.313 -38.789 1.00 51.34 93 ASN A N 1
ATOM 731 C CA . ASN A 1 93 ? 13.644 0.038 -39.427 1.00 51.34 93 ASN A CA 1
ATOM 732 C C . ASN A 1 93 ? 13.991 -1.146 -38.520 1.00 51.34 93 ASN A C 1
ATOM 734 O O . ASN A 1 93 ? 15.092 -1.687 -38.588 1.00 51.34 93 ASN A O 1
ATOM 738 N N . ILE A 1 94 ? 13.021 -1.617 -37.743 1.00 54.00 94 ILE A N 1
ATOM 739 C CA . ILE A 1 94 ? 13.009 -3.011 -37.292 1.00 54.00 94 ILE A CA 1
ATOM 740 C C . ILE A 1 94 ? 11.592 -3.519 -37.542 1.00 54.00 94 ILE A C 1
ATOM 742 O O . ILE A 1 94 ? 10.701 -3.334 -36.716 1.00 54.00 94 ILE A O 1
ATOM 746 N N . ASP A 1 95 ? 11.372 -4.094 -38.724 1.00 47.81 95 ASP A N 1
ATOM 747 C CA . ASP A 1 95 ? 10.106 -4.734 -39.081 1.00 47.81 95 ASP A CA 1
ATOM 748 C C . ASP A 1 95 ? 10.154 -6.198 -38.612 1.00 47.81 95 ASP A C 1
ATOM 750 O O . ASP A 1 95 ? 10.834 -7.045 -39.187 1.00 47.81 95 ASP A O 1
ATOM 754 N N . TYR A 1 96 ? 9.500 -6.478 -37.483 1.00 53.84 96 TYR A N 1
ATOM 755 C CA . TYR A 1 96 ? 9.591 -7.747 -36.744 1.00 53.84 96 TYR A CA 1
ATOM 756 C C . TYR A 1 96 ? 8.737 -8.885 -37.349 1.00 53.84 96 TYR A C 1
ATOM 758 O O . TYR A 1 96 ? 8.746 -10.006 -36.846 1.00 53.84 96 TYR A O 1
ATOM 766 N N . TYR A 1 97 ? 7.990 -8.626 -38.428 1.00 51.62 97 TYR A N 1
ATOM 767 C CA . TYR A 1 97 ? 6.996 -9.564 -38.971 1.00 51.62 97 TYR A CA 1
ATOM 768 C C . TYR A 1 97 ? 7.432 -10.349 -40.220 1.00 51.62 97 TYR A C 1
ATOM 770 O O . TYR A 1 97 ? 6.646 -11.150 -40.724 1.00 51.62 97 TYR A O 1
ATOM 778 N N . ASP A 1 98 ? 8.670 -10.206 -40.697 1.00 48.03 98 ASP A N 1
ATOM 779 C CA . ASP A 1 98 ? 9.076 -10.753 -42.006 1.00 48.03 98 ASP A CA 1
ATOM 780 C C . ASP A 1 98 ? 9.517 -12.237 -41.995 1.00 48.03 98 ASP A C 1
ATOM 782 O O . ASP A 1 98 ? 10.120 -12.732 -42.942 1.00 48.03 98 ASP A O 1
ATOM 786 N N . VAL A 1 99 ? 9.220 -12.986 -40.923 1.00 56.75 99 VAL A N 1
ATOM 787 C CA . VAL A 1 99 ? 9.596 -14.414 -40.784 1.00 56.75 99 VAL A CA 1
ATOM 788 C C . VAL A 1 99 ? 8.431 -15.396 -40.937 1.00 56.75 99 VAL A C 1
ATOM 790 O O . VAL A 1 99 ? 8.597 -16.587 -40.683 1.00 56.75 99 VAL A O 1
ATOM 793 N N . ILE A 1 100 ? 7.254 -14.942 -41.378 1.00 50.31 100 ILE A N 1
ATOM 794 C CA . ILE A 1 100 ? 6.118 -15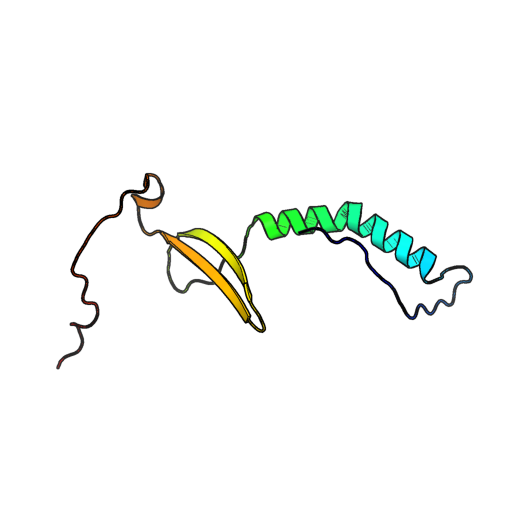.841 -41.633 1.00 50.31 100 ILE A CA 1
ATOM 795 C C . ILE A 1 100 ? 5.580 -15.656 -43.051 1.00 50.31 100 ILE A C 1
ATOM 797 O O . ILE A 1 100 ? 4.494 -15.112 -43.220 1.00 50.31 100 ILE A O 1
ATOM 801 N N . GLN A 1 101 ? 6.286 -16.182 -44.059 1.00 44.41 101 GLN A N 1
ATOM 802 C CA . GLN A 1 101 ? 5.654 -16.705 -45.279 1.00 44.41 101 GLN A CA 1
ATOM 803 C C . GLN A 1 101 ? 6.421 -17.915 -45.840 1.00 44.41 101 GLN A C 1
ATOM 805 O O . GLN A 1 101 ? 7.531 -17.769 -46.338 1.00 44.41 101 GLN A O 1
ATOM 810 N N . GLY A 1 102 ? 5.765 -19.081 -45.724 1.00 38.38 102 GLY A N 1
ATOM 811 C CA . GLY A 1 102 ? 5.638 -20.149 -46.735 1.00 38.38 102 GLY A CA 1
ATOM 812 C C . GLY A 1 102 ? 6.885 -20.738 -47.370 1.00 38.38 102 GLY A C 1
ATOM 813 O O . GLY A 1 102 ? 7.289 -20.194 -48.418 1.00 38.38 102 GLY A O 1
#

Radius of gyration: 24.37 Å; chains: 1; bounding box: 43×31×78 Å

Foldseek 3Di:
DDDPFDQDDDDDDPDPPDDSVVVRVVVRVCCVPPVVVVVCVVCVVPDDDPDPDPWDWDDWDWDDDVVDIDIDIDTDDDPCVVPDPDDDDDDPDDPPPPPDDD

Secondary structure (DSSP, 8-state):
-------------SSTT--HHHHHHHHHHHIIIIIHHHHHHHHHT------SS--EEEEEEEEEETTEEEEEEEEE-SGGGGT------------TTTT---

InterPro domains:
  IPR001124 Lipid-binding serum glycoprotein, C-terminal [PF02886] (2-75)
  IPR017943 Bactericidal permeability-increasing protein, alpha/beta domain superfamily [SSF55394] (2-77)

Sequence (102 aa):
MHIERFKIREVASLVDGIDEGSLEFLVNALTELILNEDMAKKLKGGIHLPIIFDFEQTSSEVVFEKDRLRISADYCYGDICRTATVAESKDTNIDYYDVIQG